Protein AF-Q113S8-F1 (afdb_monomer)

Sequence (78 aa):
MTPTMLRQLWSIIENSQATILVSLDDATLVQWLIKQLKTRTGINCRDADLMNEYIISRLSLIRDLAEERLGTKTSPLL

Foldseek 3Di:
DDPVLVVVLVVCLVPDQLCVLQVDDPVVNLVVSLVVSCVPPVDDPVVSVVSSVVCSVCSVVSNVVSCVVVVVPPDPPD

Secondary structure (DSSP, 8-state):
--HHHHHHHHHHHHHS-HHHHHHS-HHHHHHHHHHHHHHHH---HHHHHHHHHHHHTTHHHHHHHHHHHTTTT-----

Structure (mmCIF, N/CA/C/O backbone):
data_AF-Q113S8-F1
#
_entry.id   AF-Q113S8-F1
#
loop_
_atom_site.group_PDB
_atom_site.id
_atom_site.type_symbol
_atom_site.label_atom_id
_atom_site.label_alt_id
_atom_site.label_comp_id
_atom_site.label_asym_id
_atom_site.label_entity_id
_atom_site.label_seq_id
_atom_site.pdbx_PDB_ins_code
_atom_site.Cartn_x
_atom_site.Cartn_y
_atom_site.Cartn_z
_atom_site.occupancy
_atom_site.B_iso_or_equiv
_atom_site.auth_seq_id
_atom_site.auth_comp_id
_atom_site.auth_asym_id
_atom_site.auth_atom_id
_atom_site.pdbx_PDB_model_num
ATOM 1 N N . MET A 1 1 ? 7.395 -6.256 -9.716 1.00 77.25 1 MET A N 1
ATOM 2 C CA . MET A 1 1 ? 7.336 -5.730 -8.331 1.00 77.25 1 MET A CA 1
ATOM 3 C C . MET A 1 1 ? 8.698 -5.827 -7.649 1.00 77.25 1 MET A C 1
ATOM 5 O O . MET A 1 1 ? 9.266 -6.911 -7.590 1.00 77.25 1 MET A O 1
ATOM 9 N N . THR A 1 2 ? 9.235 -4.710 -7.152 1.00 87.06 2 THR A N 1
ATOM 10 C CA . THR A 1 2 ? 10.542 -4.655 -6.466 1.00 87.06 2 THR A CA 1
ATOM 11 C C . THR A 1 2 ? 10.384 -4.241 -4.995 1.00 87.06 2 THR A C 1
ATOM 13 O O . THR A 1 2 ? 9.397 -3.585 -4.652 1.00 87.06 2 THR A O 1
ATOM 16 N N . PRO A 1 3 ? 11.356 -4.539 -4.109 1.00 91.12 3 PRO A N 1
ATOM 17 C CA . PRO A 1 3 ? 11.312 -4.086 -2.713 1.00 91.12 3 PRO A CA 1
ATOM 18 C C . PRO A 1 3 ? 11.206 -2.561 -2.561 1.00 91.12 3 PRO A C 1
ATOM 20 O O . PRO A 1 3 ? 10.606 -2.066 -1.610 1.00 91.12 3 PRO A O 1
ATOM 23 N N . THR A 1 4 ? 11.766 -1.802 -3.506 1.00 91.38 4 THR A N 1
ATOM 24 C CA . THR A 1 4 ? 11.669 -0.336 -3.516 1.00 91.38 4 THR A CA 1
ATOM 25 C C . THR A 1 4 ? 10.238 0.133 -3.755 1.00 91.38 4 THR A C 1
ATOM 27 O O . THR A 1 4 ? 9.789 1.038 -3.059 1.00 91.38 4 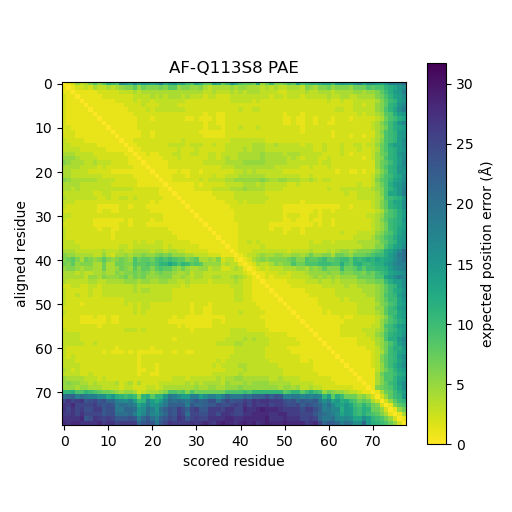THR A O 1
ATOM 30 N N . MET A 1 5 ? 9.493 -0.517 -4.654 1.00 91.19 5 MET A N 1
ATOM 31 C CA . MET A 1 5 ? 8.085 -0.181 -4.900 1.00 91.19 5 MET A CA 1
ATOM 32 C C . MET A 1 5 ? 7.210 -0.423 -3.669 1.00 91.19 5 MET A C 1
ATOM 34 O O . MET A 1 5 ? 6.341 0.389 -3.365 1.00 91.19 5 MET A O 1
ATOM 38 N N . LEU A 1 6 ? 7.468 -1.506 -2.928 1.00 93.81 6 LEU A N 1
ATOM 39 C CA . LEU A 1 6 ? 6.767 -1.783 -1.673 1.00 93.81 6 LEU A CA 1
ATOM 40 C C . LEU A 1 6 ? 7.026 -0.688 -0.639 1.00 93.81 6 LEU A C 1
ATOM 42 O O . LEU A 1 6 ? 6.083 -0.152 -0.066 1.00 93.81 6 LEU A O 1
ATOM 46 N N . ARG A 1 7 ? 8.293 -0.304 -0.441 1.00 94.31 7 ARG A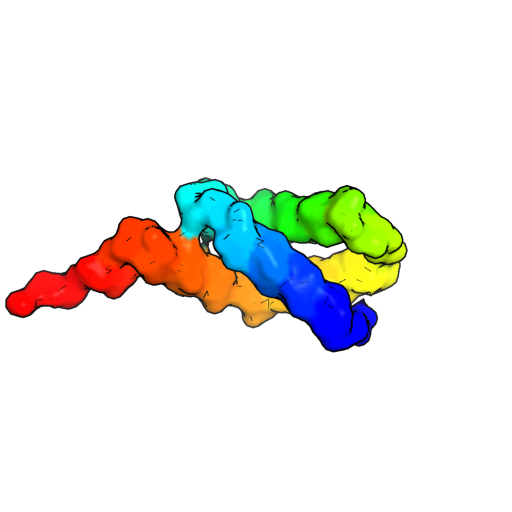 N 1
ATOM 47 C CA . ARG A 1 7 ? 8.642 0.804 0.463 1.00 94.31 7 ARG A CA 1
ATOM 48 C C . ARG A 1 7 ? 7.973 2.115 0.049 1.00 94.31 7 ARG A C 1
ATOM 50 O O . ARG A 1 7 ? 7.507 2.852 0.907 1.00 94.31 7 ARG A O 1
ATOM 57 N N . GLN A 1 8 ? 7.895 2.394 -1.251 1.00 94.12 8 GLN A N 1
ATOM 58 C CA . GLN A 1 8 ? 7.216 3.586 -1.762 1.00 94.12 8 GLN A CA 1
ATOM 59 C C . GLN A 1 8 ? 5.707 3.555 -1.493 1.00 94.12 8 GLN A C 1
ATOM 61 O O . GLN A 1 8 ? 5.153 4.576 -1.095 1.00 94.12 8 GLN A O 1
ATOM 66 N N . LEU A 1 9 ? 5.048 2.402 -1.656 1.00 95.62 9 LEU A N 1
ATOM 67 C CA . LEU A 1 9 ? 3.637 2.239 -1.298 1.00 95.62 9 LEU A CA 1
ATOM 68 C C . LEU A 1 9 ? 3.411 2.516 0.192 1.00 95.62 9 LEU A C 1
ATOM 70 O O . LEU A 1 9 ? 2.552 3.324 0.537 1.00 95.62 9 LEU A O 1
ATOM 74 N N . TRP A 1 10 ? 4.188 1.874 1.064 1.00 95.88 10 TRP A N 1
ATOM 75 C CA . TRP A 1 10 ? 4.044 2.049 2.510 1.00 95.88 10 TRP A CA 1
ATOM 76 C C . TRP A 1 10 ? 4.336 3.485 2.943 1.00 95.88 10 TRP A C 1
ATOM 78 O O . TRP A 1 10 ? 3.560 4.056 3.701 1.00 95.88 10 TRP A O 1
ATOM 88 N N . SER A 1 11 ? 5.340 4.127 2.342 1.00 95.62 11 SER A N 1
ATOM 89 C CA . SER A 1 11 ? 5.590 5.555 2.546 1.00 95.62 11 SER A CA 1
ATOM 90 C C . SER A 1 11 ? 4.391 6.420 2.130 1.00 95.62 11 SER A C 1
ATOM 92 O O . SER A 1 11 ? 4.037 7.350 2.851 1.00 95.62 11 SER A O 1
ATOM 94 N N . ILE A 1 12 ? 3.714 6.119 1.014 1.00 95.31 12 ILE A N 1
ATOM 95 C CA . ILE A 1 12 ? 2.482 6.831 0.631 1.00 95.31 12 ILE A CA 1
ATOM 96 C C . ILE A 1 12 ? 1.405 6.640 1.702 1.00 95.31 12 ILE A C 1
ATOM 98 O O . ILE A 1 12 ? 0.818 7.628 2.136 1.00 95.31 12 ILE A O 1
ATOM 102 N N . ILE A 1 13 ? 1.158 5.407 2.147 1.00 95.88 13 ILE A N 1
ATOM 103 C CA . ILE A 1 13 ? 0.129 5.081 3.150 1.00 95.88 13 ILE A CA 1
ATOM 104 C C . ILE A 1 13 ? 0.393 5.818 4.472 1.00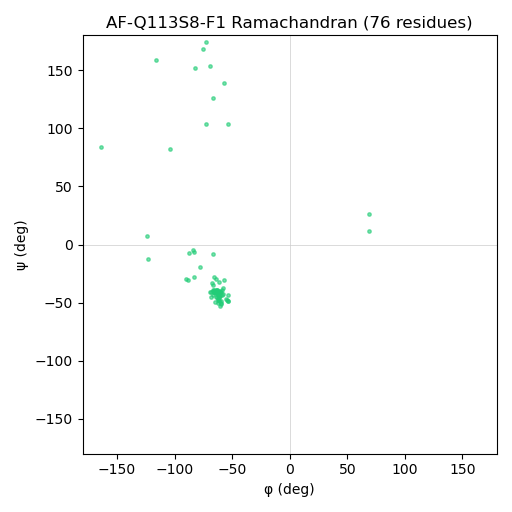 95.88 13 ILE A C 1
ATOM 106 O O . ILE A 1 13 ? -0.497 6.489 4.999 1.00 95.88 13 ILE A O 1
ATOM 110 N N . GLU A 1 14 ? 1.624 5.760 4.976 1.00 94.44 14 GLU A N 1
ATOM 111 C CA . GLU A 1 14 ? 2.038 6.417 6.221 1.00 94.44 14 GLU A CA 1
ATOM 112 C C . GLU A 1 14 ? 1.863 7.941 6.155 1.00 94.44 14 GLU A C 1
ATOM 114 O O . GLU A 1 14 ? 1.351 8.549 7.094 1.00 94.44 14 GLU A O 1
ATOM 119 N N . ASN A 1 15 ? 2.206 8.555 5.018 1.00 93.69 15 ASN A N 1
ATOM 120 C CA . ASN A 1 15 ? 2.103 10.004 4.818 1.00 93.69 15 ASN A CA 1
ATOM 121 C C . ASN A 1 15 ? 0.703 10.475 4.379 1.00 93.69 15 ASN A C 1
ATOM 123 O O . ASN A 1 15 ? 0.464 11.676 4.249 1.00 93.69 15 ASN A O 1
ATOM 127 N N . SER A 1 16 ? -0.233 9.556 4.134 1.00 94.12 16 SER A N 1
ATOM 128 C CA . SER A 1 16 ? -1.621 9.886 3.791 1.00 94.12 16 SER A CA 1
ATOM 129 C C . SER A 1 16 ? -2.436 10.188 5.043 1.00 94.12 16 SER A C 1
ATOM 131 O O . SER A 1 16 ? -2.160 9.642 6.109 1.00 94.12 16 SER A O 1
ATOM 133 N N . GLN A 1 17 ? -3.476 11.018 4.930 1.00 93.31 17 GLN A N 1
ATOM 134 C CA . GLN A 1 17 ? -4.425 11.212 6.030 1.00 93.31 17 GLN A CA 1
ATOM 135 C C . GLN A 1 17 ? -5.209 9.919 6.276 1.00 93.31 17 GLN A C 1
ATOM 137 O O . GLN A 1 17 ? -5.828 9.383 5.357 1.00 93.31 17 GLN A O 1
ATOM 142 N N . ALA A 1 18 ? -5.210 9.436 7.518 1.00 94.00 18 ALA A N 1
ATOM 143 C CA . ALA A 1 18 ? -5.873 8.186 7.881 1.00 94.00 18 ALA A CA 1
ATOM 144 C C . ALA A 1 18 ? -7.390 8.217 7.620 1.00 94.00 18 ALA A C 1
ATOM 146 O O . ALA A 1 18 ? -7.961 7.219 7.194 1.00 94.00 18 ALA A O 1
ATOM 147 N N . THR A 1 19 ? -8.029 9.383 7.754 1.00 93.31 19 THR A N 1
ATOM 148 C CA . THR A 1 19 ? -9.446 9.584 7.413 1.00 93.31 19 THR A CA 1
ATOM 149 C C . THR A 1 19 ? -9.758 9.242 5.956 1.00 93.31 19 THR A C 1
ATOM 151 O O . THR A 1 19 ? -10.802 8.659 5.679 1.00 93.31 19 THR A O 1
ATOM 154 N N . ILE A 1 20 ? -8.857 9.541 5.015 1.00 93.88 20 ILE A N 1
ATOM 155 C CA . ILE A 1 20 ? -9.026 9.185 3.597 1.00 93.88 20 ILE A CA 1
ATOM 156 C C . ILE A 1 20 ? -8.932 7.666 3.431 1.00 93.88 20 ILE A C 1
ATOM 158 O O . ILE A 1 20 ? -9.767 7.064 2.765 1.00 93.88 20 ILE A O 1
ATOM 162 N N . LEU A 1 21 ? -7.946 7.040 4.077 1.00 94.56 21 LEU A N 1
ATOM 163 C CA . LEU A 1 21 ? -7.730 5.594 3.994 1.00 94.56 21 LEU A CA 1
ATOM 164 C C . LEU A 1 21 ? -8.888 4.782 4.590 1.00 94.56 21 LEU A C 1
ATOM 166 O O . LEU A 1 21 ? -9.125 3.674 4.131 1.00 94.56 21 LEU A O 1
ATOM 170 N N . VAL A 1 22 ? -9.605 5.317 5.585 1.00 93.69 22 VAL A N 1
ATOM 171 C CA . VAL A 1 22 ? -10.765 4.657 6.216 1.00 93.69 22 VAL A CA 1
ATOM 172 C C . VAL A 1 22 ? -12.092 5.001 5.525 1.00 93.69 22 VAL A C 1
ATOM 174 O O . VAL A 1 22 ? -12.993 4.171 5.509 1.00 93.69 22 VAL A O 1
ATOM 177 N N . SER A 1 23 ? -12.232 6.183 4.920 1.00 93.94 23 SER A N 1
ATOM 178 C CA . SER A 1 23 ? -13.515 6.630 4.340 1.00 93.94 23 SER A CA 1
ATOM 179 C C . SER A 1 23 ? -13.806 6.113 2.932 1.00 93.94 23 SER A C 1
ATOM 181 O O . SER A 1 23 ? -14.973 5.993 2.566 1.00 93.94 23 SER A O 1
ATOM 183 N N . LEU A 1 24 ? -12.779 5.827 2.130 1.00 95.62 24 LEU A N 1
ATOM 184 C CA . LEU A 1 24 ? -12.969 5.283 0.782 1.00 95.62 24 LEU A CA 1
ATOM 185 C C . LEU A 1 24 ? -13.506 3.851 0.850 1.00 95.62 24 LEU A C 1
ATOM 187 O O .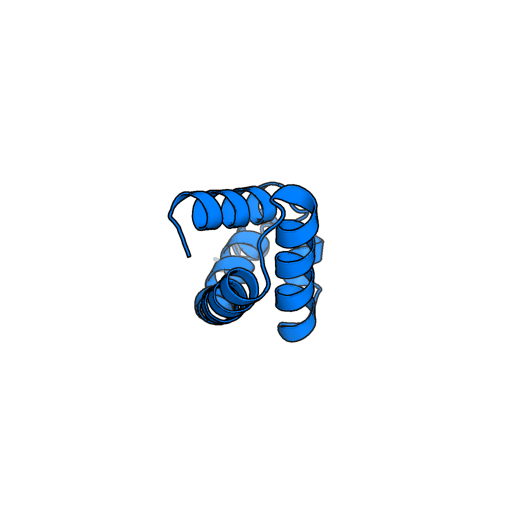 LEU A 1 24 ? -13.232 3.151 1.815 1.00 95.62 24 LEU A O 1
ATOM 191 N N . ASP A 1 25 ? -14.224 3.372 -0.163 1.00 95.69 25 ASP A N 1
ATOM 192 C CA . ASP A 1 25 ? -14.452 1.932 -0.329 1.00 95.69 25 ASP A CA 1
ATOM 193 C C . ASP A 1 25 ? -13.184 1.240 -0.858 1.00 95.69 25 ASP A C 1
ATOM 195 O O . ASP A 1 25 ? -12.222 1.891 -1.273 1.00 95.69 25 ASP A O 1
ATOM 199 N N . ASP A 1 26 ? -13.167 -0.088 -0.835 1.00 95.38 26 ASP A N 1
ATOM 200 C CA . ASP A 1 26 ? -11.981 -0.872 -1.179 1.00 95.38 26 ASP A CA 1
ATOM 201 C C . ASP A 1 26 ? -11.522 -0.678 -2.626 1.00 95.38 26 ASP A C 1
ATOM 203 O O . ASP A 1 26 ? -10.324 -0.513 -2.871 1.00 95.38 26 ASP A O 1
ATOM 207 N N . ALA A 1 27 ? -12.447 -0.636 -3.589 1.00 95.88 27 ALA A N 1
ATOM 208 C CA . ALA A 1 27 ? -12.087 -0.449 -4.991 1.00 95.88 27 ALA A CA 1
ATOM 209 C C . ALA A 1 27 ? -11.507 0.954 -5.214 1.00 95.88 27 ALA A C 1
ATOM 211 O O . ALA A 1 27 ? -10.459 1.106 -5.856 1.00 95.88 27 ALA A O 1
ATOM 212 N N . THR A 1 28 ? -12.138 1.972 -4.625 1.00 96.88 28 THR A N 1
ATOM 213 C CA . THR A 1 28 ? -11.661 3.355 -4.725 1.00 96.88 28 THR A CA 1
ATOM 214 C C . THR A 1 28 ? -10.320 3.549 -4.018 1.00 96.88 28 THR A C 1
ATOM 216 O O . THR A 1 28 ? -9.443 4.226 -4.559 1.00 96.88 28 THR A O 1
ATOM 219 N N . LEU A 1 29 ? -10.106 2.928 -2.854 1.00 97.19 29 LEU A N 1
ATOM 220 C CA . LEU A 1 29 ? -8.839 3.001 -2.124 1.00 97.19 29 LEU A CA 1
ATOM 221 C C . LEU A 1 29 ? -7.686 2.381 -2.924 1.00 97.19 29 LEU A C 1
ATOM 223 O O . LEU A 1 29 ? -6.620 2.992 -3.045 1.00 97.19 29 LEU A O 1
ATOM 227 N N . VAL A 1 30 ? -7.902 1.202 -3.514 1.00 96.94 30 VAL A N 1
ATOM 228 C CA . VAL A 1 30 ? -6.898 0.540 -4.362 1.00 96.94 30 VAL A CA 1
ATOM 229 C C . VAL A 1 30 ? -6.529 1.433 -5.546 1.00 96.94 30 VAL A C 1
ATOM 231 O O . VAL A 1 30 ? -5.347 1.719 -5.767 1.00 96.94 30 VAL A O 1
ATOM 234 N N . GLN A 1 31 ? -7.528 1.937 -6.277 1.00 96.12 31 GLN A N 1
ATOM 235 C CA . GLN A 1 31 ? -7.293 2.824 -7.419 1.00 96.12 31 GLN A CA 1
ATOM 236 C C . GLN A 1 31 ? -6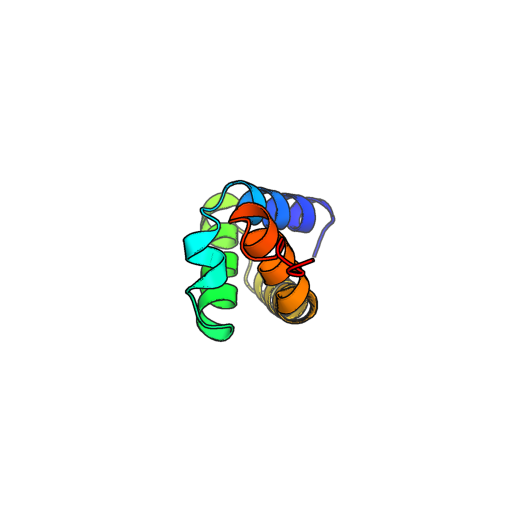.566 4.108 -7.009 1.00 96.12 31 GLN A C 1
ATOM 238 O O . GLN A 1 31 ? -5.659 4.567 -7.713 1.00 96.12 31 GLN A O 1
ATOM 243 N N . TRP A 1 32 ? -6.927 4.673 -5.857 1.00 96.62 32 TRP A N 1
ATOM 244 C CA . TRP A 1 32 ? -6.291 5.865 -5.318 1.00 96.62 32 TRP A CA 1
ATOM 245 C C . TRP A 1 32 ? -4.805 5.628 -5.014 1.00 96.62 32 TRP A C 1
ATOM 247 O O . TRP A 1 32 ? -3.961 6.406 -5.468 1.00 96.62 32 TRP A O 1
ATOM 257 N N . LEU A 1 33 ? -4.457 4.525 -4.344 1.00 96.00 33 LEU A N 1
ATOM 258 C CA . LEU A 1 33 ? -3.066 4.168 -4.033 1.0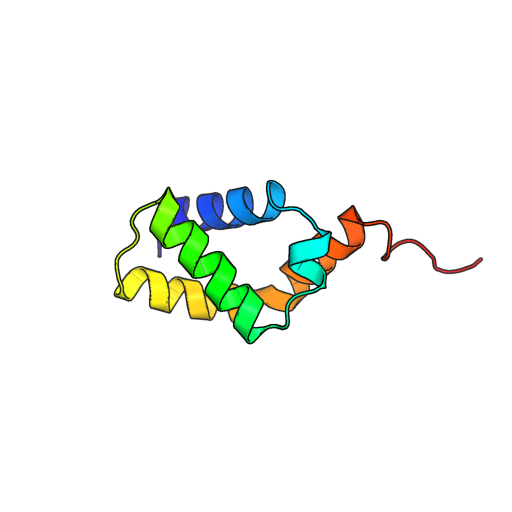0 96.00 33 LEU A CA 1
ATOM 259 C C . LEU A 1 33 ? -2.234 3.910 -5.298 1.00 96.00 33 LEU A C 1
ATOM 261 O O . LEU A 1 33 ? -1.109 4.407 -5.414 1.00 96.00 33 LEU A O 1
ATOM 265 N N . ILE A 1 34 ? -2.797 3.209 -6.287 1.00 95.31 34 ILE A N 1
ATOM 266 C CA . ILE A 1 34 ? -2.135 2.988 -7.583 1.00 95.31 34 ILE A CA 1
ATOM 267 C C . ILE A 1 34 ? -1.886 4.311 -8.311 1.00 95.31 34 ILE A C 1
ATOM 269 O O . ILE A 1 34 ? -0.807 4.514 -8.877 1.00 95.31 34 ILE A O 1
ATOM 273 N N . LYS A 1 35 ? -2.843 5.243 -8.273 1.00 94.81 35 LYS A N 1
ATOM 274 C CA . LYS A 1 35 ? -2.672 6.577 -8.861 1.00 94.81 35 LYS A CA 1
ATOM 275 C C . LYS A 1 35 ? -1.553 7.363 -8.172 1.00 94.81 35 LYS A C 1
ATOM 277 O O . LYS A 1 35 ? -0.754 8.002 -8.865 1.00 94.81 35 LYS A O 1
ATOM 282 N N . GLN A 1 36 ? -1.460 7.300 -6.841 1.00 94.06 36 GLN A N 1
ATOM 283 C CA . GLN A 1 36 ? -0.375 7.947 -6.091 1.00 94.06 36 GLN A CA 1
ATOM 284 C C . GLN A 1 36 ? 0.991 7.363 -6.462 1.00 94.06 36 GLN A C 1
ATOM 286 O O . GLN A 1 36 ? 1.930 8.120 -6.710 1.00 94.06 36 GLN A O 1
ATOM 291 N N . LEU A 1 37 ? 1.091 6.035 -6.576 1.00 92.25 37 LEU A N 1
ATOM 292 C CA . LEU A 1 37 ? 2.309 5.365 -7.030 1.00 92.25 37 LEU A CA 1
ATOM 293 C C . LEU A 1 37 ? 2.694 5.803 -8.444 1.00 92.25 37 LEU A C 1
ATOM 295 O O . LEU A 1 37 ? 3.797 6.300 -8.638 1.00 92.25 37 LEU A O 1
ATOM 299 N N . LYS A 1 38 ? 1.780 5.717 -9.417 1.00 91.62 38 LYS A N 1
ATOM 300 C CA . LYS A 1 38 ? 2.048 6.150 -10.801 1.00 91.62 38 LYS A CA 1
ATOM 301 C C . LYS A 1 38 ? 2.555 7.590 -10.865 1.00 91.62 38 LYS A C 1
ATOM 303 O O . LYS A 1 38 ? 3.530 7.859 -11.557 1.00 91.62 38 LYS A O 1
ATOM 308 N N . THR A 1 39 ? 1.937 8.489 -10.100 1.00 90.12 39 THR A N 1
ATOM 309 C CA . THR A 1 39 ? 2.315 9.909 -10.064 1.00 90.12 39 THR A CA 1
ATOM 310 C C . THR A 1 39 ? 3.691 10.137 -9.431 1.00 90.12 39 THR A C 1
ATOM 312 O O . THR A 1 39 ? 4.452 10.967 -9.916 1.00 90.12 39 THR A O 1
ATOM 315 N N . ARG A 1 40 ? 4.024 9.424 -8.346 1.00 85.62 40 ARG A N 1
ATOM 316 C CA . ARG A 1 40 ? 5.255 9.663 -7.569 1.00 85.62 40 ARG A CA 1
ATOM 317 C C . ARG A 1 40 ? 6.466 8.883 -8.067 1.00 85.62 40 ARG A C 1
ATOM 319 O O . ARG A 1 40 ? 7.591 9.329 -7.871 1.00 85.62 40 ARG A O 1
ATOM 326 N N . THR A 1 41 ? 6.249 7.704 -8.641 1.00 81.00 41 THR A N 1
ATOM 327 C CA . THR A 1 41 ? 7.318 6.735 -8.921 1.00 81.00 41 THR A CA 1
ATOM 328 C C . THR A 1 41 ? 7.394 6.342 -10.392 1.00 81.00 41 THR A C 1
ATOM 330 O O . THR A 1 41 ? 8.386 5.744 -10.799 1.00 81.00 41 THR A O 1
ATOM 333 N N . GLY A 1 42 ? 6.384 6.690 -11.200 1.00 83.25 42 GLY A N 1
ATOM 334 C CA . GLY A 1 42 ? 6.385 6.430 -12.640 1.00 83.25 42 GLY A CA 1
ATOM 335 C C . GLY A 1 42 ? 6.282 4.948 -13.010 1.00 83.25 42 GLY A C 1
ATOM 336 O O . GLY A 1 42 ? 6.772 4.553 -14.065 1.00 83.25 42 GLY A O 1
ATOM 337 N N . ILE A 1 43 ? 5.685 4.110 -12.150 1.00 87.38 43 ILE A N 1
ATOM 338 C CA . ILE A 1 43 ? 5.547 2.670 -12.422 1.00 87.38 43 ILE A CA 1
ATOM 339 C C . ILE A 1 43 ? 4.802 2.400 -13.739 1.00 87.38 43 ILE A C 1
ATOM 341 O O . ILE A 1 43 ? 3.800 3.044 -14.058 1.00 87.38 43 ILE A O 1
ATOM 345 N N . ASN A 1 44 ? 5.293 1.415 -14.496 1.00 88.25 44 ASN A N 1
ATOM 346 C CA . ASN A 1 44 ? 4.675 0.967 -15.745 1.00 88.25 44 ASN A CA 1
ATOM 347 C C . ASN A 1 44 ? 3.379 0.167 -15.486 1.00 88.25 44 ASN A C 1
ATOM 349 O O . ASN A 1 44 ? 3.036 -0.142 -14.345 1.00 88.25 44 ASN A O 1
ATOM 353 N N . CYS A 1 45 ? 2.657 -0.190 -16.554 1.00 87.38 45 CYS A N 1
ATOM 354 C CA . CYS A 1 45 ? 1.376 -0.896 -16.440 1.00 87.38 45 CYS A CA 1
ATOM 355 C C . CYS A 1 45 ? 1.501 -2.273 -15.768 1.00 87.38 45 CYS A C 1
ATOM 357 O O . CYS A 1 45 ? 0.755 -2.548 -14.839 1.00 87.38 45 CYS A O 1
ATOM 359 N N . ARG A 1 46 ? 2.492 -3.091 -16.150 1.00 90.25 46 ARG A N 1
ATOM 360 C CA . ARG A 1 46 ? 2.704 -4.428 -15.561 1.00 90.25 46 ARG A CA 1
ATOM 361 C C . ARG A 1 46 ? 2.972 -4.352 -14.058 1.00 90.25 46 ARG A C 1
ATOM 363 O O . ARG A 1 46 ? 2.456 -5.146 -13.280 1.00 90.25 46 ARG A O 1
ATOM 370 N N . ASP A 1 47 ? 3.811 -3.410 -13.651 1.00 91.56 47 ASP A N 1
ATOM 371 C CA . ASP A 1 47 ? 4.122 -3.185 -12.245 1.00 91.56 47 ASP A CA 1
ATOM 372 C C . ASP A 1 47 ? 2.911 -2.643 -11.476 1.00 91.56 47 ASP A C 1
ATOM 374 O O . ASP A 1 47 ? 2.732 -2.996 -10.313 1.00 91.56 47 ASP A O 1
ATOM 378 N N . ALA A 1 48 ? 2.054 -1.842 -12.116 1.00 91.69 48 ALA A N 1
ATOM 379 C CA . ALA A 1 48 ? 0.796 -1.398 -11.526 1.00 91.69 48 ALA A CA 1
ATOM 380 C C . ALA A 1 48 ? -0.189 -2.555 -11.301 1.00 91.69 48 ALA A C 1
ATOM 382 O O . ALA A 1 48 ? -0.818 -2.582 -10.247 1.00 91.69 48 ALA A O 1
ATOM 383 N N . ASP A 1 49 ? -0.277 -3.517 -12.223 1.00 93.75 49 ASP A N 1
ATOM 384 C CA . ASP A 1 49 ? -1.148 -4.692 -12.071 1.00 93.75 49 ASP A CA 1
ATOM 385 C C . ASP A 1 49 ? -0.703 -5.561 -10.882 1.00 93.75 49 ASP A C 1
ATOM 387 O O . ASP A 1 49 ? -1.507 -5.902 -10.015 1.00 93.75 49 ASP A O 1
ATOM 391 N N . LEU A 1 50 ? 0.606 -5.815 -10.759 1.00 94.25 50 LEU A N 1
ATOM 392 C CA . LEU A 1 50 ? 1.169 -6.537 -9.608 1.00 94.25 50 LEU A CA 1
ATOM 393 C C . LEU A 1 50 ? 0.941 -5.791 -8.285 1.00 94.25 50 LEU A C 1
ATOM 395 O O . LEU A 1 50 ? 0.635 -6.401 -7.260 1.00 94.25 50 LEU A O 1
ATOM 399 N N . MET A 1 51 ? 1.082 -4.462 -8.291 1.00 95.00 51 MET A N 1
ATOM 400 C CA . MET A 1 51 ? 0.796 -3.646 -7.109 1.00 95.00 51 MET A CA 1
ATOM 401 C C . MET A 1 51 ? -0.691 -3.660 -6.757 1.00 95.00 51 MET A C 1
ATOM 403 O O . MET A 1 51 ? -1.022 -3.631 -5.576 1.00 95.00 51 MET A O 1
ATOM 407 N N . ASN A 1 52 ? -1.581 -3.719 -7.748 1.00 95.75 52 ASN A N 1
ATOM 408 C CA . ASN A 1 52 ? -3.022 -3.767 -7.534 1.00 95.75 52 ASN A CA 1
ATOM 409 C C . ASN A 1 52 ? -3.408 -5.037 -6.764 1.00 95.75 52 ASN A C 1
ATOM 411 O O . ASN A 1 52 ? -4.049 -4.946 -5.718 1.00 95.75 52 ASN A O 1
ATOM 415 N N . GLU A 1 53 ? -2.936 -6.201 -7.218 1.00 96.06 53 GLU A N 1
ATOM 416 C CA . GLU A 1 53 ? -3.139 -7.476 -6.515 1.00 96.06 53 GLU A CA 1
ATOM 417 C C . GLU A 1 53 ? -2.554 -7.453 -5.096 1.00 96.06 53 GLU A C 1
ATOM 419 O O . GLU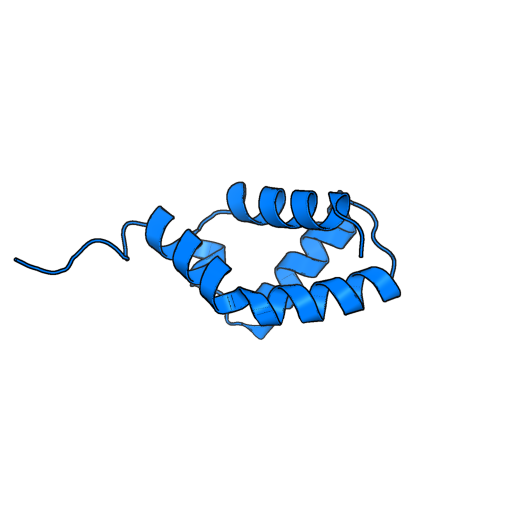 A 1 53 ? -3.206 -7.870 -4.133 1.00 96.06 53 GLU A O 1
ATOM 424 N N . TYR A 1 54 ? -1.344 -6.905 -4.942 1.00 96.69 54 TYR A N 1
ATOM 425 C CA . TYR A 1 54 ? -0.706 -6.791 -3.634 1.00 96.69 54 TYR A CA 1
ATOM 426 C C . TYR A 1 54 ? -1.515 -5.919 -2.665 1.00 96.69 54 TYR A C 1
ATOM 428 O O . TYR A 1 54 ? -1.752 -6.341 -1.531 1.00 96.69 54 TYR A O 1
ATOM 436 N N . ILE A 1 55 ? -1.960 -4.734 -3.100 1.00 96.81 55 ILE A N 1
ATOM 437 C CA . ILE A 1 55 ? -2.748 -3.814 -2.266 1.00 96.81 55 ILE A CA 1
ATOM 438 C C . ILE A 1 55 ? -4.054 -4.483 -1.845 1.00 96.81 55 ILE A C 1
ATOM 440 O O . ILE A 1 55 ? -4.370 -4.459 -0.658 1.00 96.81 55 ILE A O 1
ATOM 444 N N . ILE A 1 56 ? -4.761 -5.145 -2.771 1.00 97.44 56 ILE A N 1
ATOM 445 C CA . ILE A 1 56 ? -5.993 -5.888 -2.459 1.00 97.44 56 ILE A CA 1
ATOM 446 C C . ILE A 1 56 ? -5.733 -6.918 -1.352 1.00 97.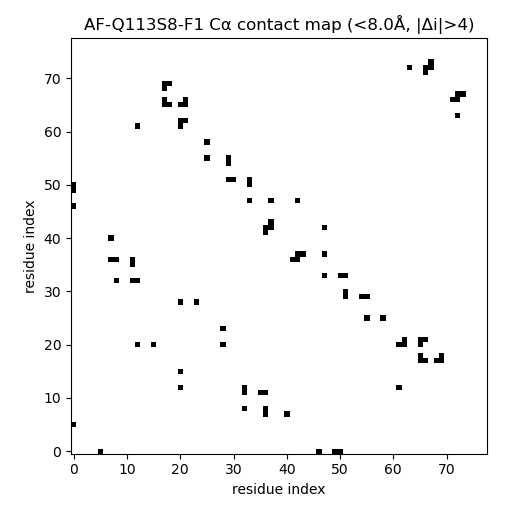44 56 ILE A C 1
ATOM 448 O O . ILE A 1 56 ? -6.451 -6.951 -0.355 1.00 97.44 56 ILE A O 1
ATOM 452 N N . SER A 1 57 ? -4.646 -7.691 -1.456 1.00 97.19 57 SER A N 1
ATOM 453 C CA . SER A 1 57 ? -4.269 -8.698 -0.448 1.00 97.19 57 SER A CA 1
ATOM 454 C C . SER A 1 57 ? -3.855 -8.124 0.918 1.00 97.19 57 SER A C 1
ATOM 456 O O . SER A 1 57 ? -3.600 -8.879 1.862 1.00 97.19 57 SER A O 1
ATOM 458 N N . ARG A 1 58 ? -3.704 -6.799 1.022 1.00 96.81 58 ARG A N 1
ATOM 459 C CA . ARG A 1 58 ? -3.277 -6.081 2.230 1.00 96.81 58 ARG A CA 1
ATOM 460 C C . ARG A 1 58 ? -4.273 -5.011 2.667 1.00 96.81 58 ARG A C 1
ATOM 462 O O . ARG A 1 58 ? -3.977 -4.296 3.618 1.00 96.81 58 ARG A O 1
ATOM 469 N N . LEU A 1 59 ? -5.449 -4.927 2.042 1.00 96.06 59 LEU A N 1
ATOM 470 C CA . LEU A 1 59 ? -6.452 -3.904 2.346 1.00 96.06 59 LEU A CA 1
ATOM 471 C C . LEU A 1 59 ? -6.822 -3.868 3.830 1.00 96.06 59 LEU A C 1
ATOM 473 O O . LEU A 1 59 ? -6.764 -2.798 4.426 1.00 96.06 59 LEU A O 1
ATOM 477 N N . SER A 1 60 ? -7.096 -5.028 4.440 1.00 95.31 60 SER A N 1
ATOM 478 C CA . SER A 1 60 ? -7.385 -5.119 5.881 1.00 95.31 60 SER A CA 1
ATOM 479 C C . SER A 1 60 ? -6.284 -4.473 6.719 1.00 95.31 60 SER A C 1
ATOM 481 O O . SER A 1 60 ? -6.570 -3.622 7.544 1.00 95.31 60 SER A O 1
ATOM 483 N N . LEU A 1 61 ? -5.016 -4.794 6.446 1.00 96.50 61 LEU A N 1
ATOM 484 C CA . LEU A 1 61 ? -3.881 -4.242 7.188 1.00 96.50 61 LEU A CA 1
ATOM 485 C C . LEU A 1 61 ? -3.758 -2.721 7.009 1.00 96.50 61 LEU A C 1
ATOM 487 O O . LEU A 1 61 ? -3.428 -2.007 7.951 1.00 96.50 61 LEU A O 1
ATOM 491 N N . ILE A 1 62 ? -4.014 -2.220 5.799 1.00 96.31 62 ILE A N 1
ATOM 492 C CA . ILE A 1 62 ? -3.987 -0.780 5.513 1.00 96.31 62 ILE A CA 1
ATOM 493 C C . ILE A 1 62 ? -5.092 -0.062 6.301 1.00 96.31 62 ILE A C 1
ATOM 495 O O . ILE A 1 62 ? -4.838 1.011 6.852 1.00 96.31 62 ILE A O 1
ATOM 499 N N . ARG A 1 63 ? -6.293 -0.654 6.381 1.00 94.81 63 ARG A N 1
ATOM 500 C CA . ARG A 1 63 ? -7.419 -0.138 7.177 1.00 94.81 63 ARG A CA 1
ATOM 501 C C . ARG A 1 63 ? -7.105 -0.166 8.659 1.00 94.81 63 ARG A C 1
ATOM 503 O O . ARG A 1 63 ? -7.218 0.867 9.301 1.00 94.81 63 ARG A O 1
ATOM 510 N N . ASP A 1 64 ? -6.633 -1.304 9.156 1.00 94.94 64 ASP A N 1
ATOM 511 C CA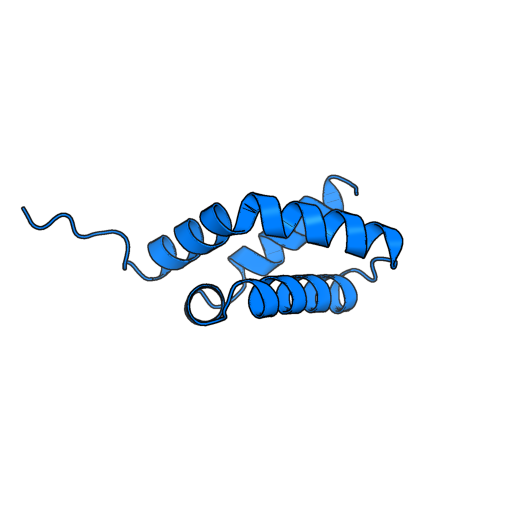 . ASP A 1 64 ? -6.246 -1.493 10.551 1.00 94.94 64 ASP A CA 1
ATOM 512 C C . ASP A 1 64 ? -5.244 -0.419 10.992 1.00 94.94 64 ASP A C 1
ATOM 514 O O . ASP A 1 64 ? -5.461 0.265 11.990 1.00 94.94 64 ASP A O 1
ATOM 518 N N . LEU A 1 65 ? -4.191 -0.198 10.198 1.00 94.94 65 LEU A N 1
ATOM 519 C CA . LEU A 1 65 ? -3.189 0.832 10.469 1.00 94.94 65 LEU A CA 1
ATOM 520 C C . LEU A 1 65 ? -3.794 2.244 10.457 1.00 94.94 65 LEU A C 1
ATOM 522 O O . LEU A 1 65 ? -3.426 3.098 11.264 1.00 94.94 65 LEU A O 1
ATOM 526 N N . ALA A 1 66 ? -4.700 2.524 9.520 1.00 94.81 66 ALA A N 1
ATOM 527 C CA . ALA A 1 66 ? -5.349 3.825 9.440 1.00 94.81 66 ALA A CA 1
ATOM 528 C C . ALA A 1 66 ? -6.304 4.063 10.624 1.00 94.81 66 ALA A C 1
ATOM 530 O O . ALA A 1 66 ? -6.300 5.148 11.198 1.00 94.81 66 ALA A O 1
ATOM 531 N N . GLU A 1 67 ? -7.065 3.059 11.041 1.00 93.56 67 GLU A N 1
ATOM 532 C CA . GLU A 1 67 ? -7.950 3.117 12.208 1.00 93.56 67 GLU A CA 1
ATOM 533 C C . GLU A 1 67 ? -7.172 3.278 13.520 1.00 93.56 67 GLU A C 1
ATOM 535 O O . GLU A 1 67 ? -7.540 4.094 14.368 1.00 93.56 67 GLU A O 1
ATOM 540 N N . GLU A 1 68 ? -6.045 2.578 13.674 1.00 93.06 68 GLU A N 1
ATOM 541 C CA . GLU A 1 68 ? -5.130 2.774 14.806 1.00 93.06 68 GLU A CA 1
ATOM 542 C C . GLU A 1 68 ? -4.633 4.221 14.879 1.00 93.06 68 GLU A C 1
ATOM 544 O O . GLU A 1 68 ? -4.647 4.834 15.947 1.00 93.06 68 GLU A O 1
ATOM 549 N N . ARG A 1 69 ? -4.284 4.816 13.732 1.00 92.62 69 ARG A N 1
ATOM 550 C CA . ARG A 1 69 ? -3.877 6.229 13.653 1.00 92.62 69 ARG A CA 1
ATOM 551 C C . ARG A 1 69 ? -4.999 7.210 13.989 1.00 92.62 69 ARG A C 1
ATOM 553 O O . ARG A 1 69 ? -4.705 8.320 14.425 1.00 92.62 69 ARG A O 1
ATOM 560 N N . LEU A 1 70 ? -6.259 6.836 13.767 1.00 90.88 70 LEU A N 1
ATOM 561 C CA . LEU A 1 70 ? -7.419 7.641 14.160 1.00 90.88 70 LEU A CA 1
ATOM 562 C C . LEU A 1 70 ? -7.804 7.439 15.631 1.00 90.88 70 LEU A C 1
ATOM 564 O O . LEU A 1 70 ? -8.695 8.131 16.120 1.00 90.88 70 LEU A O 1
ATOM 568 N N . GLY A 1 71 ? -7.163 6.501 16.336 1.00 85.25 71 GLY A N 1
ATOM 569 C CA . GLY A 1 71 ? -7.552 6.108 17.689 1.00 85.25 71 GLY A CA 1
ATOM 570 C C . GLY A 1 71 ? -8.895 5.372 17.744 1.00 85.25 71 GLY A C 1
ATOM 571 O O . GLY A 1 71 ? -9.432 5.168 18.831 1.00 85.25 71 GLY A O 1
ATOM 572 N N . THR A 1 72 ? -9.449 4.949 16.601 1.00 66.12 72 THR A N 1
ATOM 573 C CA . THR A 1 72 ? -10.757 4.274 16.536 1.00 66.12 72 THR A CA 1
ATOM 574 C C . THR A 1 72 ? -10.677 2.809 16.956 1.00 66.12 72 THR A C 1
ATOM 576 O O . THR A 1 72 ? -11.688 2.235 17.347 1.00 66.12 72 THR A O 1
ATOM 579 N N . LYS A 1 73 ? -9.477 2.209 16.933 1.00 59.00 73 LYS A N 1
ATOM 580 C CA . LYS A 1 73 ? -9.240 0.818 17.359 1.00 59.00 73 LYS A CA 1
ATOM 581 C C . LYS A 1 73 ? -8.952 0.660 18.864 1.00 59.00 73 LYS A C 1
ATOM 583 O O . LYS A 1 73 ? -8.920 -0.458 19.370 1.00 59.00 73 LYS A O 1
ATOM 588 N N . THR A 1 74 ? -8.799 1.753 19.616 1.00 54.88 74 THR A N 1
ATOM 589 C CA . THR A 1 74 ? -8.597 1.724 21.077 1.00 54.88 74 THR A CA 1
ATOM 590 C C . THR A 1 74 ? -9.862 2.125 21.827 1.00 54.88 74 THR A C 1
ATOM 592 O O . THR A 1 74 ? -10.002 3.265 22.259 1.00 54.88 74 THR A O 1
ATOM 595 N N . SER A 1 75 ? -10.779 1.170 21.995 1.00 52.31 75 SER A N 1
ATOM 596 C CA . SER A 1 75 ? -11.707 1.099 23.137 1.00 52.31 75 SER A CA 1
ATOM 597 C C . SER A 1 75 ? -12.330 -0.303 23.235 1.00 52.31 75 SER A C 1
ATOM 599 O O . SER A 1 75 ? -13.453 -0.508 22.776 1.00 52.31 75 SER A O 1
ATOM 601 N N . PRO A 1 76 ? -11.675 -1.290 23.871 1.00 49.94 76 PRO A N 1
ATOM 602 C CA . PRO A 1 76 ? -12.424 -2.188 24.728 1.00 49.94 76 PRO A CA 1
ATOM 603 C C . PRO A 1 76 ? -12.786 -1.367 25.969 1.00 49.94 76 PRO A C 1
ATOM 605 O O . PRO A 1 76 ? -11.925 -1.055 26.786 1.00 49.94 76 PRO A O 1
ATOM 608 N N . LEU A 1 77 ? -14.044 -0.937 26.053 1.00 55.12 77 LEU A N 1
ATOM 609 C CA . LEU A 1 77 ? -14.623 -0.407 27.284 1.00 55.12 77 LEU A CA 1
ATOM 610 C C . LEU A 1 77 ? -14.416 -1.437 28.402 1.00 55.12 77 LEU A C 1
ATOM 612 O O . LEU A 1 77 ? -15.137 -2.432 28.412 1.00 55.12 77 LEU A O 1
ATOM 616 N N . LEU A 1 78 ? -13.460 -1.200 29.302 1.00 43.75 78 LEU A N 1
ATOM 617 C CA . LEU A 1 78 ? -13.399 -1.739 30.664 1.00 43.75 78 LEU A CA 1
ATOM 618 C C . LEU A 1 78 ? -12.619 -0.768 31.557 1.00 43.75 78 LEU A C 1
ATOM 620 O O . LEU A 1 78 ? -11.437 -0.503 31.246 1.00 43.75 78 LEU A O 1
#

Mean predicted aligned error: 4.82 Å

Solvent-accessible surface area (backbone atoms only — not comparable to full-atom values): 4616 Å² total; per-residue (Å²): 125,53,76,67,56,53,52,52,52,51,50,51,59,72,75,42,63,36,68,59,63,60,68,46,53,72,71,58,44,51,52,50,53,52,49,53,44,39,74,77,69,63,60,50,72,72,45,45,54,54,47,49,57,53,46,65,79,38,44,69,60,56,37,52,55,21,35,51,73,69,51,72,70,73,71,81,90,125

Radius of gyration: 13.32 Å; Cα contacts (8 Å, |Δi|>4): 49; chains: 1; bounding box: 26×20×47 Å

Organism: Trichodesmium erythraeum (strain IMS101) (NCBI:txid203124)

pLDDT: mean 89.8, std 11.87, range [43.75, 97.44]